Protein 1KU3 (pdb70)

GO terms:
  GO:0016987 sigma factor activity (F, IDA)

Solvent-accessible surface area: 4361 Å² total; per-residue (Å²): 128,95,44,90,17,63,76,127,11,51,145,164,8,25,76,5,12,87,3,47,81,11,121,87,81,72,125,126,14,69,18,99,75,0,1,86,141,76,62,62,85,87,92,89,1,95,111,15,9,56,108,0,74,157,49,42,160,161,70,87,129

Sequence (61 aa):
ELEKALSKLSEREAMVLKMRKGLIDGREHTLEEVGAYFGVTRERIRQIENKALRKLKYHES

Foldseek 3Di:
DPDLQCVPQDPLLNVLVCQQVCVPPNDHDQLVRSCVVVVHDSVVSVVSPVVSVVSSVVSVD

Nearest PDB structures (foldseek):
  1ku3-assembly1_A  TM=1.017E+00  e=9.791E-09  Thermus aquaticus
  1ku7-assembly1_A  TM=9.547E-01  e=6.050E-07  Thermus aquaticus
  5tjg-assembly1_F  TM=9.418E-01  e=1.301E-06  Thermus aquaticus
  6lts-assembly1_F  TM=9.336E-01  e=9.692E-07  Thermus thermophilus HB8
  6kqg-assembly1_F  TM=9.278E-01  e=1.227E-06  Thermus thermophilus HB8

InterPro domains:
  IPR000943 RNA polymerase sigma-70 [PR00046] (226-239)
  IPR000943 RNA polymerase sigma-70 [PR00046] (250-258)
  IPR000943 RNA polymerase sigma-70 [PR00046] (376-388)
  IPR000943 RNA polymerase sigma-70 [PR00046] (397-412)
  IPR000943 RNA polymerase sigma-70 [PR00046] (412-423)
  IPR000943 RNA polymerase sigma-70 [PS00716] (397-423)
  IPR007624 RNA polymerase sigma-70 region 3 [PF04539] (281-359)
  IPR007627 RNA polymerase sigma-70 region 2 [PF04542] (202-272)
  IPR007630 RNA polymerase sigma-70 region 4 [PF04545] (372-424)
  IPR009042 RNA polymerase sigma-70 region 1.2 [PF00140] (94-127)
  IPR012760 RNA polymerase sigma factor RpoD, C-terminal [TIGR02393] (198-437)
  IPR013324 RNA polymerase sigma factor, region 3/4-like [SSF88659] (275-351)
  IPR013324 RNA polymerase sigma factor, region 3/4-like [SSF88659] (334-426)
  IPR013325 RNA polymerase sigma factor, region 2 [SSF88946] (91-272)
  IPR014284 RNA polymerase sigma-70-like domain [TIGR02937] (198-424)
  IPR028630 RNA polymerase sigma factor RpoD [MF_00963] (2-438)
  IPR036388 Winged helix-like DNA-binding domain superfamily [G3DSA:1.10.10.10] (275-353)
  IPR036388 Winged helix-like DNA-binding domain superfamily [G3DSA:1.10.10.10] (366-438)
  IPR050239 Sigma-70 factor family, RNA polymerase initiation factors [PTHR30603] (84-437)

Organism: Thermus aquaticus (NCBI:txid271)

Secondary structure (DSSP, 8-state):
--SSSTTTS-HHHHHHHHHHHTTTTSS---HHHHHHHHT--HHHHHHHHHHHHHHHHHTT-

Radius of gyration: 11.26 Å; Cα contacts (8 Å, |Δi|>4): 64; chains: 1; bounding box: 19×27×30 Å

Structure (mmCIF, N/CA/C/O backbone):
data_1KU3
#
_entry.id   1KU3
#
_cell.length_a   39.804
_cell.length_b   39.804
_cell.length_c   66.807
_cell.angle_alpha   90.00
_cell.angle_beta   90.00
_cell.angle_gamma   120.00
#
_symmetry.space_group_name_H-M   'P 31 2 1'
#
loop_
_entity.id
_entity.type
_entity.pdbx_description
1 polymer 'sigma factor sigA'
2 water water
#
loop_
_atom_site.group_PDB
_atom_site.id
_atom_site.type_symbol
_atom_site.label_atom_id
_atom_site.label_alt_id
_atom_site.label_comp_id
_atom_site.label_asym_id
_atom_site.label_entity_id
_atom_site.label_seq_id
_atom_site.pdbx_PDB_ins_code
_atom_site.Cartn_x
_atom_site.Cartn_y
_atom_site.Cartn_z
_atom_site.occupancy
_atom_site.B_iso_or_equiv
_atom_site.auth_seq_id
_atom_site.auth_comp_id
_atom_site.auth_asym_id
_atom_site.auth_atom_id
_atom_site.pdbx_PDB_model_num
ATOM 1 N N . GLU A 1 3 ? 10.415 24.512 2.847 1.00 112.57 368 GLU A N 1
ATOM 2 C CA . GLU A 1 3 ? 11.391 24.015 3.861 1.00 37.56 368 GLU A CA 1
ATOM 3 C C . GLU A 1 3 ? 12.794 24.524 3.549 1.00 97.67 368 GLU A C 1
ATOM 4 O O . GLU A 1 3 ? 13.630 24.646 4.442 1.00 125.66 368 GLU A O 1
ATOM 6 N N . LEU A 1 4 ? 13.043 24.809 2.273 1.00 83.37 369 LEU A N 1
ATOM 7 C CA . LEU A 1 4 ? 14.332 25.322 1.811 1.00 104.87 369 LEU A CA 1
ATOM 8 C C . LEU A 1 4 ? 15.535 24.480 2.233 1.00 102.39 369 LEU A C 1
ATOM 9 O O . LEU A 1 4 ? 15.887 23.510 1.561 1.00 98.40 369 LEU A O 1
ATOM 11 N N . GLU A 1 5 ? 16.173 24.861 3.337 1.00 76.16 370 GLU A N 1
ATOM 12 C CA . GLU A 1 5 ? 17.345 24.139 3.827 1.00 119.62 370 GLU A CA 1
ATOM 13 C C . GLU A 1 5 ? 17.363 24.010 5.351 1.00 118.54 370 GLU A C 1
ATOM 14 O O . GLU A 1 5 ? 16.338 23.709 5.966 1.00 102.81 370 GLU A O 1
ATOM 16 N N . LYS A 1 6 ? 18.532 24.232 5.951 1.00 101.31 371 LYS A N 1
ATOM 17 C CA . LYS A 1 6 ? 18.704 24.139 7.402 1.00 105.70 371 LYS A CA 1
ATOM 18 C C . LYS A 1 6 ? 18.446 22.714 7.883 1.00 81.25 371 LYS A C 1
ATOM 19 O O . LYS A 1 6 ? 18.338 22.450 9.081 1.00 105.68 371 LYS A O 1
ATOM 21 N N . ALA A 1 7 ? 18.348 21.803 6.922 1.00 158.41 372 ALA A N 1
ATOM 22 C CA . ALA A 1 7 ? 18.107 20.388 7.172 1.00 56.25 372 ALA A CA 1
ATOM 23 C C . ALA A 1 7 ? 18.262 19.753 5.802 1.00 48.57 372 ALA A C 1
ATOM 24 O O . ALA A 1 7 ? 18.950 18.746 5.638 1.00 100.52 372 ALA A O 1
ATOM 26 N N . LEU A 1 8 ? 17.612 20.367 4.818 1.00 88.65 373 LEU A N 1
ATOM 27 C CA . LEU A 1 8 ? 17.692 19.913 3.441 1.00 66.97 373 LEU A CA 1
ATOM 28 C C . LEU A 1 8 ? 19.085 20.326 2.995 1.00 110.72 373 LEU A C 1
ATOM 29 O O . LEU A 1 8 ? 19.590 19.878 1.966 1.00 128.56 373 LEU A O 1
ATOM 34 N N . SER A 1 9 ? 19.694 21.196 3.795 1.00 48.94 374 SER A N 1
ATOM 35 C CA . SER A 1 9 ? 21.037 21.687 3.534 1.00 76.78 374 SER A CA 1
ATOM 36 C C . SER A 1 9 ? 22.033 20.620 3.961 1.00 58.47 374 SER A C 1
ATOM 37 O O . SER A 1 9 ? 23.085 20.459 3.345 1.00 51.76 374 SER A O 1
ATOM 40 N N . LYS A 1 10 ? 21.695 19.891 5.021 1.00 54.42 375 LYS A N 1
ATOM 41 C CA . LYS A 1 10 ? 22.564 18.833 5.520 1.00 43.82 375 LYS A CA 1
ATOM 42 C C . LYS A 1 10 ? 22.475 17.596 4.637 1.00 25.37 375 LYS A C 1
ATOM 43 O O . LYS A 1 10 ? 23.331 16.719 4.702 1.00 34.77 375 LYS A O 1
ATOM 49 N N . LEU A 1 11 ? 21.436 17.532 3.807 1.00 40.89 376 LEU A N 1
ATOM 50 C CA . LEU A 1 11 ? 21.261 16.403 2.901 1.00 42.83 376 LEU A CA 1
ATOM 51 C C . LEU A 1 11 ? 22.283 16.505 1.781 1.00 24.14 376 LEU A C 1
ATOM 52 O O . LEU A 1 11 ? 22.584 17.599 1.307 1.00 33.99 376 LEU A O 1
ATOM 57 N N . SER A 1 12 ? 22.828 15.365 1.377 1.00 34.09 377 SER A N 1
ATOM 58 C CA . SER A 1 12 ? 23.806 15.340 0.301 1.00 27.86 377 SER A CA 1
ATOM 59 C C . SER A 1 12 ? 23.058 15.546 -1.006 1.00 54.08 377 SER A C 1
ATOM 60 O O . SER A 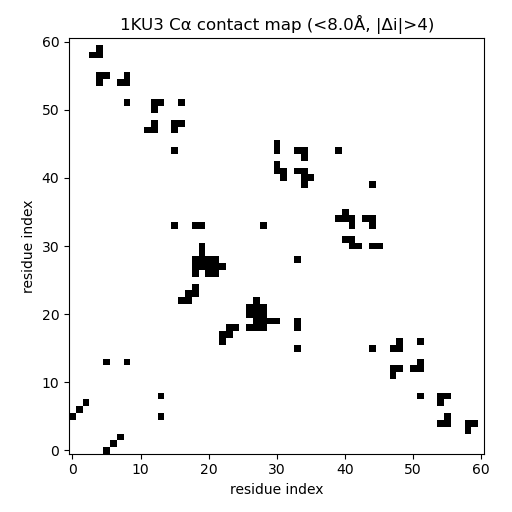1 12 ? 21.831 15.670 -1.012 1.00 31.38 377 SER A O 1
ATOM 63 N N . GLU A 1 13 ? 23.793 15.577 -2.112 1.00 37.60 378 GLU A N 1
ATOM 64 C CA . GLU A 1 13 ? 23.169 15.755 -3.41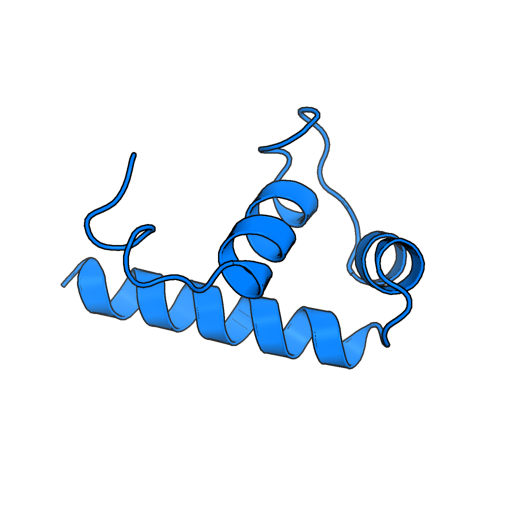1 1.00 34.13 378 GLU A CA 1
ATOM 65 C C . GLU A 1 13 ? 22.381 14.510 -3.794 1.00 24.51 378 GLU A C 1
ATOM 66 O O . GLU A 1 13 ? 21.280 14.613 -4.336 1.00 30.63 378 GLU A O 1
ATOM 72 N N . ARG A 1 14 ? 22.941 13.333 -3.524 1.00 19.38 379 ARG A N 1
ATOM 73 C CA . ARG A 1 14 ? 22.235 12.099 -3.839 1.00 23.15 379 ARG A CA 1
ATOM 74 C C . ARG A 1 14 ? 20.974 11.991 -2.989 1.00 45.09 379 ARG A C 1
ATOM 75 O O . ARG A 1 14 ? 19.908 11.645 -3.494 1.00 24.97 379 ARG A O 1
ATOM 83 N N . GLU A 1 15 ? 21.093 12.292 -1.698 1.00 28.25 380 GLU A N 1
ATOM 84 C CA . GLU A 1 15 ? 19.943 12.201 -0.802 1.00 25.67 380 GLU A CA 1
ATOM 85 C C . GLU A 1 15 ? 18.805 13.138 -1.188 1.00 18.52 380 GLU A C 1
ATOM 86 O O . GLU A 1 15 ? 17.653 12.720 -1.261 1.00 20.42 380 GLU A O 1
ATOM 92 N N . ALA A 1 16 ? 19.127 14.402 -1.436 1.00 21.45 381 ALA A N 1
ATOM 93 C CA . ALA A 1 16 ? 18.107 15.375 -1.797 1.00 23.19 381 ALA A CA 1
ATOM 94 C C . ALA A 1 16 ? 17.417 14.986 -3.105 1.00 21.42 381 ALA A C 1
ATOM 95 O O . ALA A 1 16 ? 16.207 15.160 -3.266 1.00 22.94 381 ALA A O 1
ATOM 97 N N . MET A 1 17 ? 18.191 14.448 -4.036 1.00 27.71 382 MET A N 1
ATOM 98 C CA . MET A 1 17 ? 17.639 14.052 -5.321 1.00 28.75 382 MET A CA 1
ATOM 99 C C . MET A 1 17 ? 16.767 12.810 -5.187 1.00 20.46 382 MET A C 1
ATOM 100 O O . MET A 1 17 ? 15.688 12.728 -5.767 1.00 22.76 382 MET A O 1
ATOM 105 N N . VAL A 1 18 ? 17.230 11.837 -4.418 1.00 15.17 3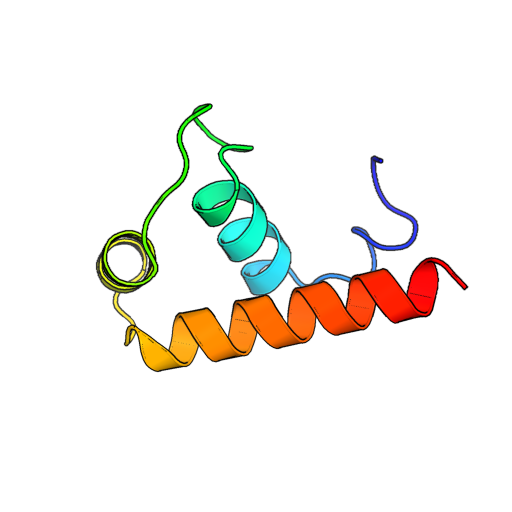83 VAL A N 1
ATOM 106 C CA . VAL A 1 18 ? 16.455 10.626 -4.214 1.00 16.72 383 VAL A CA 1
ATOM 107 C C . VAL A 1 18 ? 15.145 10.981 -3.509 1.00 14.88 383 VAL A C 1
ATOM 108 O O . VAL A 1 18 ? 14.079 10.482 -3.862 1.00 16.05 383 VAL A O 1
ATOM 112 N N . LEU A 1 19 ? 15.225 11.849 -2.509 1.00 15.47 384 LEU A N 1
ATOM 113 C CA . LEU A 1 19 ? 14.024 12.242 -1.785 1.00 13.20 384 LEU A CA 1
ATOM 114 C C . LEU A 1 19 ? 13.012 12.949 -2.670 1.00 12.81 384 LEU A C 1
ATOM 115 O O . LEU A 1 19 ? 11.840 12.592 -2.689 1.00 17.21 384 LEU A O 1
ATOM 120 N N . LYS A 1 20 ? 13.472 13.961 -3.398 1.00 20.53 385 LYS A N 1
ATOM 121 C CA . LYS A 1 20 ? 12.584 14.713 -4.274 1.00 20.28 385 LYS A CA 1
ATOM 122 C C . LYS A 1 20 ? 11.919 13.837 -5.331 1.00 19.07 385 LYS A C 1
ATOM 123 O O . LYS A 1 20 ? 10.732 13.971 -5.592 1.00 23.23 385 LYS A O 1
ATOM 129 N N . MET A 1 21 ? 12.673 12.937 -5.946 1.00 16.92 386 MET A N 1
ATOM 130 C CA . MET A 1 21 ? 12.072 12.063 -6.934 1.00 9.94 386 MET A CA 1
ATOM 131 C C . MET A 1 21 ? 11.075 11.125 -6.248 1.00 21.31 386 MET A C 1
ATOM 132 O O . MET A 1 21 ? 9.949 10.969 -6.696 1.00 18.55 386 MET A O 1
ATOM 137 N N . ARG A 1 22 ? 11.484 10.516 -5.143 1.00 15.68 387 ARG A N 1
ATOM 138 C CA . ARG A 1 22 ? 10.601 9.599 -4.424 1.00 19.39 387 ARG A CA 1
ATOM 139 C C . ARG A 1 22 ? 9.293 10.246 -3.945 1.00 21.33 387 ARG A C 1
ATOM 140 O O . ARG A 1 22 ? 8.214 9.663 -4.076 1.00 22.92 387 ARG A O 1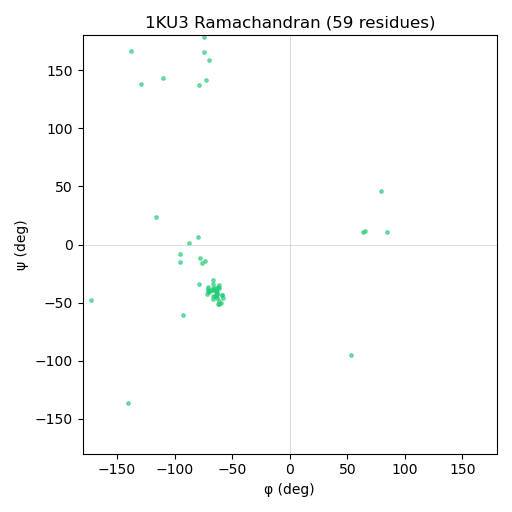
ATOM 148 N N . LYS A 1 23 ? 9.400 11.45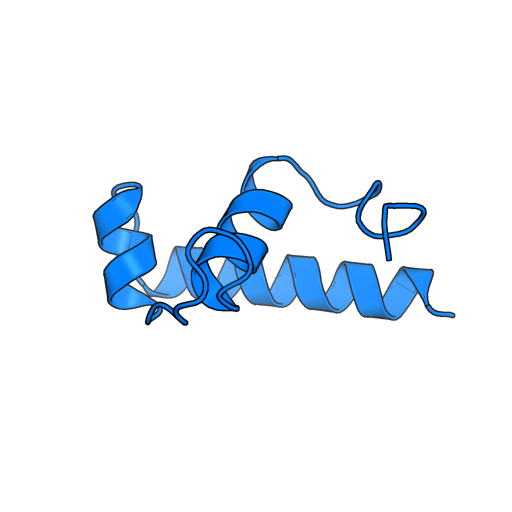7 -3.406 1.00 18.18 388 LYS A N 1
ATOM 149 C CA . LYS A 1 23 ? 8.248 12.159 -2.839 1.00 22.03 388 LYS A CA 1
ATOM 150 C C . LYS A 1 23 ? 7.408 13.018 -3.770 1.00 27.83 388 LYS A C 1
ATOM 151 O O . LYS A 1 23 ? 6.460 13.655 -3.324 1.00 22.82 388 LYS A O 1
ATOM 157 N N . GLY A 1 24 ? 7.756 13.050 -5.049 1.00 26.81 389 GLY A N 1
ATOM 158 C CA . GLY A 1 24 ? 6.984 13.837 -5.995 1.00 22.30 389 GLY A CA 1
ATOM 159 C C . GLY A 1 24 ? 7.355 15.305 -6.067 1.00 33.07 389 GLY A C 1
ATOM 160 O O . GLY A 1 24 ? 6.650 16.097 -6.690 1.00 26.20 389 GLY A O 1
ATOM 161 N N . LEU A 1 25 ? 8.470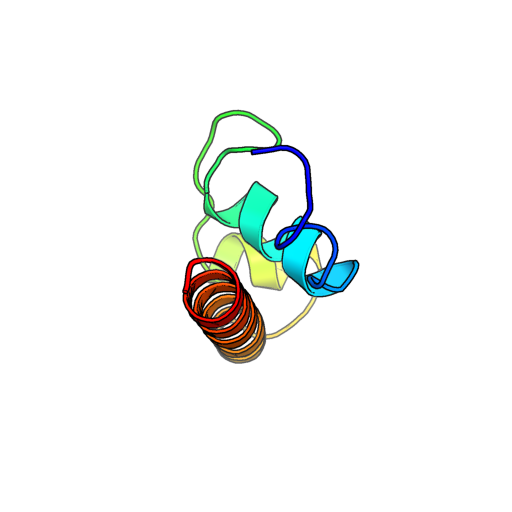 15.671 -5.444 1.00 28.08 390 LEU A N 1
ATOM 162 C CA . LEU A 1 25 ? 8.920 17.058 -5.421 1.00 28.07 390 LEU A CA 1
ATOM 163 C C . LEU A 1 25 ? 9.595 17.531 -6.707 1.00 63.17 390 LEU A C 1
ATOM 164 O O . LEU A 1 25 ? 9.835 18.723 -6.885 1.00 35.85 390 LEU A O 1
ATOM 169 N N . ILE A 1 26 ? 9.906 16.601 -7.601 1.00 29.85 391 ILE A N 1
ATOM 170 C CA . ILE A 1 26 ? 10.540 16.955 -8.864 1.00 37.96 391 ILE A CA 1
ATOM 171 C C . ILE A 1 26 ? 9.503 17.178 -9.962 1.00 30.38 391 ILE A C 1
ATOM 172 O O . ILE A 1 26 ? 9.401 18.268 -10.516 1.00 49.89 391 ILE A O 1
ATOM 177 N N . ASP A 1 27 ? 8.731 16.142 -10.264 1.00 32.83 392 ASP A N 1
ATOM 178 C CA . ASP A 1 27 ? 7.717 16.217 -11.304 1.00 32.23 392 ASP A CA 1
ATOM 179 C C . ASP A 1 27 ? 6.302 16.032 -10.778 1.00 57.63 392 ASP A C 1
ATOM 180 O O . ASP A 1 27 ? 5.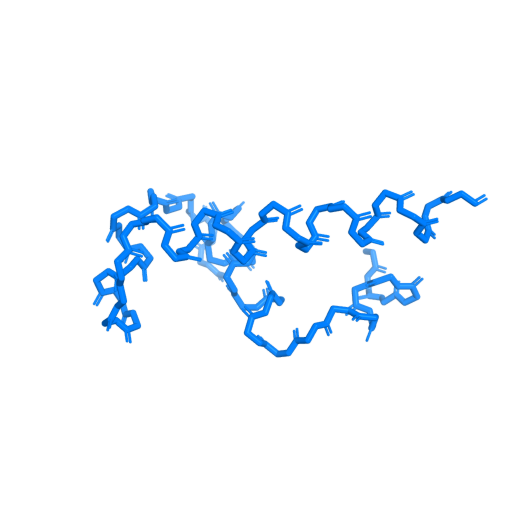408 15.621 -11.519 1.00 35.68 392 ASP A O 1
ATOM 185 N N . GLY A 1 28 ? 6.101 16.319 -9.497 1.00 42.19 393 GLY A N 1
ATOM 186 C CA . GLY A 1 28 ? 4.779 16.184 -8.917 1.00 22.58 393 GLY A CA 1
ATOM 187 C C . GLY A 1 28 ? 4.231 14.774 -8.854 1.00 19.21 393 GLY A C 1
ATOM 188 O O . GLY A 1 28 ? 3.047 14.579 -8.603 1.00 31.04 393 GLY A O 1
ATOM 189 N N . ARG A 1 29 ? 5.075 13.779 -9.096 1.00 26.53 394 ARG A N 1
ATOM 190 C CA . ARG A 1 29 ? 4.620 12.397 -9.023 1.00 21.93 394 ARG A CA 1
ATOM 191 C C . ARG A 1 29 ? 5.552 11.579 -8.134 1.00 19.50 394 ARG A C 1
ATOM 192 O O . ARG A 1 29 ? 6.768 11.732 -8.194 1.00 28.43 394 ARG A O 1
ATOM 200 N N . GLU A 1 30 ? 4.975 10.728 -7.296 1.00 21.97 395 GLU A N 1
ATOM 201 C CA . GLU A 1 30 ? 5.772 9.880 -6.421 1.00 32.92 395 GLU A CA 1
ATOM 202 C C . GLU A 1 30 ? 6.310 8.701 -7.224 1.00 37.76 395 GLU A C 1
ATOM 203 O O . GLU A 1 30 ? 5.597 8.105 -8.030 1.00 37.01 395 GLU A O 1
ATOM 209 N N . HIS A 1 31 ? 7.577 8.379 -7.000 1.00 27.08 396 HIS A N 1
ATOM 210 C CA . HIS A 1 31 ? 8.240 7.283 -7.696 1.00 21.54 396 HIS A CA 1
ATOM 211 C C . HIS A 1 31 ? 8.508 6.130 -6.752 1.00 34.20 396 HIS A C 1
ATOM 212 O O . HIS A 1 31 ? 8.827 6.333 -5.578 1.00 24.84 396 HIS A O 1
ATOM 219 N N . THR A 1 32 ? 8.379 4.915 -7.270 1.00 22.91 397 THR A N 1
ATOM 220 C CA . THR A 1 32 ? 8.630 3.730 -6.469 1.00 19.67 397 THR A CA 1
ATOM 221 C C . THR A 1 32 ? 10.131 3.587 -6.300 1.00 17.05 397 THR A C 1
ATOM 222 O O . THR A 1 32 ? 10.912 4.238 -6.996 1.00 20.00 397 THR A O 1
ATOM 226 N N . LEU A 1 33 ? 10.535 2.740 -5.364 1.00 19.10 398 LEU A N 1
ATOM 227 C CA . LEU A 1 33 ? 11.948 2.508 -5.133 1.00 15.09 398 LEU A CA 1
ATOM 228 C C . LEU A 1 33 ? 12.566 1.933 -6.407 1.00 11.59 398 LEU A C 1
ATOM 229 O O . LEU A 1 33 ? 13.722 2.212 -6.735 1.00 18.52 398 LEU A O 1
ATOM 234 N N . GLU A 1 34 ? 11.789 1.118 -7.117 1.00 16.87 399 GLU A N 1
ATOM 235 C CA . GLU A 1 34 ? 12.277 0.494 -8.343 1.00 21.25 399 GLU A CA 1
ATOM 236 C C . GLU A 1 34 ? 12.452 1.518 -9.459 1.00 17.72 399 GLU A C 1
ATOM 237 O O . GLU A 1 34 ? 13.427 1.464 -10.211 1.00 17.58 399 GLU A O 1
ATOM 243 N N . GLU A 1 35 ? 11.514 2.452 -9.561 1.00 17.27 400 GLU A N 1
ATOM 244 C CA . GLU A 1 35 ? 11.603 3.484 -10.588 1.00 15.46 400 GLU A CA 1
ATOM 245 C C . GLU A 1 35 ? 12.838 4.337 -10.351 1.00 23.81 400 GLU A C 1
ATOM 246 O O . GLU A 1 35 ? 13.563 4.683 -11.277 1.00 15.31 400 GLU A O 1
ATOM 252 N N . VAL A 1 36 ? 13.084 4.676 -9.094 1.00 18.30 401 VAL A N 1
ATOM 253 C CA . VAL A 1 36 ? 14.240 5.489 -8.766 1.00 14.35 401 VAL A CA 1
ATOM 254 C C . VAL A 1 36 ? 15.539 4.706 -8.939 1.00 13.43 401 VAL A C 1
ATOM 255 O O . VAL A 1 36 ? 16.542 5.246 -9.396 1.00 17.14 401 VAL A O 1
ATOM 259 N N . GLY A 1 37 ? 15.528 3.430 -8.574 1.00 16.73 402 GLY A N 1
ATOM 260 C CA . GLY A 1 37 ? 16.724 2.628 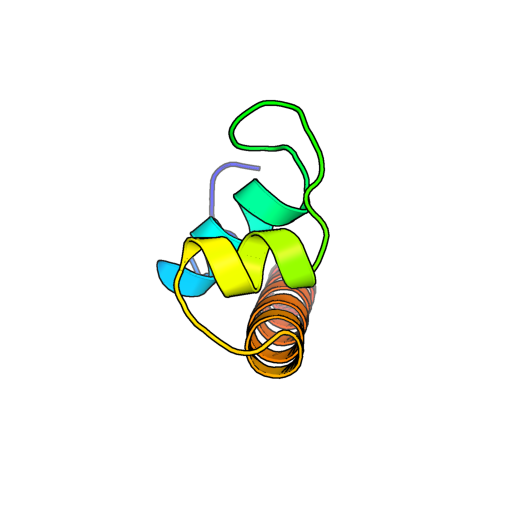-8.746 1.00 15.04 402 GLY A CA 1
ATOM 261 C C . GLY A 1 37 ? 17.068 2.510 -10.227 1.00 15.20 402 GLY A C 1
ATOM 262 O O . GLY A 1 37 ? 18.214 2.677 -10.628 1.00 17.52 402 GLY A O 1
ATOM 263 N N . ALA A 1 38 ? 16.071 2.220 -11.051 1.00 14.88 403 ALA A N 1
ATOM 264 C CA . ALA A 1 38 ? 16.321 2.095 -12.486 1.00 14.71 403 ALA A CA 1
ATOM 265 C C . ALA A 1 38 ? 16.714 3.443 -13.101 1.00 27.15 403 ALA A C 1
ATOM 266 O O . ALA A 1 38 ? 17.471 3.504 -14.068 1.00 23.88 403 ALA A O 1
ATOM 268 N N . TYR A 1 39 ? 16.196 4.520 -12.524 1.00 19.20 404 TYR A N 1
ATOM 269 C CA . TYR A 1 39 ? 16.478 5.877 -12.981 1.00 14.92 404 TYR A CA 1
ATOM 270 C C . TYR A 1 39 ? 17.977 6.177 -12.904 1.00 19.31 404 TYR A C 1
ATOM 271 O O . TYR A 1 39 ? 18.568 6.644 -13.873 1.00 21.94 404 TYR A O 1
ATOM 280 N N . PHE A 1 40 ? 18.587 5.900 -11.752 1.00 24.92 405 PHE A N 1
ATOM 281 C CA . PHE A 1 40 ? 20.011 6.153 -11.543 1.00 22.95 405 PHE A CA 1
ATOM 282 C C . PHE A 1 40 ? 20.884 4.938 -11.793 1.00 19.83 405 PHE A C 1
ATOM 283 O O . PHE A 1 40 ? 22.109 5.040 -11.796 1.00 30.15 405 PHE A O 1
ATOM 291 N N . GLY A 1 41 ? 20.257 3.785 -11.991 1.00 19.38 406 GLY A N 1
ATOM 292 C CA . GLY A 1 41 ? 21.019 2.574 -12.230 1.00 22.86 406 GLY A CA 1
ATOM 293 C C . GLY A 1 41 ? 21.593 1.949 -10.971 1.00 33.81 406 GLY A C 1
ATOM 294 O O . GLY A 1 41 ? 22.763 1.572 -10.933 1.00 33.45 406 GLY A O 1
ATOM 295 N N . VAL A 1 42 ? 20.768 1.840 -9.935 1.00 21.99 407 VAL A N 1
ATOM 296 C CA . VAL A 1 42 ? 21.199 1.246 -8.673 1.00 26.87 407 VAL A CA 1
ATOM 297 C C . VAL A 1 42 ? 20.087 0.339 -8.160 1.00 17.60 407 VAL A C 1
ATOM 298 O O . VAL A 1 42 ? 18.963 0.387 -8.651 1.00 16.02 407 VAL A O 1
ATOM 302 N N . THR A 1 43 ? 20.391 -0.495 -7.175 1.00 17.41 408 THR A N 1
ATOM 303 C CA . THR A 1 43 ? 19.388 -1.406 -6.660 1.00 17.90 408 THR A CA 1
ATOM 304 C C . THR A 1 43 ? 18.278 -0.729 -5.873 1.00 16.19 408 THR A C 1
ATOM 305 O O . THR A 1 43 ? 18.426 0.382 -5.369 1.00 24.56 408 THR A O 1
ATOM 309 N N . ARG A 1 44 ? 17.163 -1.433 -5.778 1.00 13.23 409 ARG A N 1
ATOM 310 C CA . ARG A 1 44 ? 16.002 -0.966 -5.045 1.00 19.92 409 ARG A CA 1
ATOM 311 C C . ARG A 1 44 ? 16.443 -0.715 -3.608 1.00 18.08 409 ARG A C 1
ATOM 312 O O . ARG A 1 44 ? 16.134 0.320 -3.021 1.00 19.43 409 ARG A O 1
ATOM 320 N N . GLU A 1 45 ? 17.189 -1.671 -3.065 1.00 28.63 410 GLU A N 1
ATOM 321 C CA . GLU A 1 45 ? 17.685 -1.600 -1.692 1.00 45.27 410 GLU A CA 1
ATOM 322 C C . GLU A 1 45 ? 18.618 -0.416 -1.426 1.00 34.65 410 GLU A C 1
ATOM 323 O O . GLU A 1 45 ? 18.590 0.175 -0.344 1.00 27.61 410 GLU A O 1
ATOM 329 N N . ARG A 1 46 ? 19.458 -0.080 -2.398 1.00 17.65 411 ARG A N 1
ATOM 330 C CA . ARG A 1 46 ? 20.385 1.039 -2.242 1.00 23.72 411 ARG A CA 1
ATOM 331 C C . ARG A 1 46 ? 19.598 2.343 -2.107 1.00 25.10 411 ARG A C 1
ATOM 332 O O . ARG A 1 46 ? 19.945 3.222 -1.314 1.00 21.22 411 ARG A O 1
ATOM 340 N N . ILE A 1 47 ? 18.528 2.459 -2.885 1.00 19.66 412 ILE A N 1
ATOM 341 C CA . ILE A 1 47 ? 17.697 3.651 -2.845 1.00 17.48 412 ILE A CA 1
ATOM 342 C C . ILE A 1 47 ? 16.985 3.739 -1.497 1.00 14.45 412 ILE A C 1
ATOM 343 O O . ILE A 1 47 ? 16.834 4.820 -0.931 1.00 19.93 412 ILE A O 1
ATOM 348 N N . ARG A 1 48 ? 16.546 2.594 -0.991 1.00 12.75 413 ARG A N 1
ATOM 349 C CA . ARG A 1 48 ? 15.853 2.564 0.294 1.00 18.32 413 ARG A CA 1
ATOM 350 C C . ARG A 1 48 ? 16.809 3.045 1.387 1.00 24.12 413 ARG A C 1
ATOM 351 O O . ARG A 1 48 ? 16.435 3.799 2.290 1.00 18.78 413 ARG A O 1
ATOM 359 N N . GLN A 1 49 ? 18.055 2.610 1.278 1.00 18.65 414 GLN A N 1
ATOM 360 C CA . GLN A 1 49 ? 19.095 2.978 2.221 1.00 19.00 414 GLN A CA 1
ATOM 361 C C . GLN A 1 49 ? 19.367 4.483 2.180 1.00 32.32 414 GLN A C 1
ATOM 362 O O . GLN A 1 49 ? 19.499 5.120 3.218 1.00 20.04 414 GLN A O 1
ATOM 368 N N . ILE A 1 50 ? 19.457 5.057 0.982 1.00 20.36 415 ILE A N 1
ATOM 369 C CA . ILE A 1 50 ? 19.702 6.491 0.860 1.00 18.89 415 ILE A CA 1
ATOM 370 C C . ILE A 1 50 ? 18.512 7.287 1.392 1.00 14.73 415 ILE A C 1
ATOM 371 O O . ILE A 1 50 ? 18.685 8.303 2.049 1.00 17.32 415 ILE A O 1
ATOM 376 N N . GLU A 1 51 ? 17.303 6.808 1.114 1.00 13.90 416 GLU A N 1
ATOM 377 C CA . GLU A 1 51 ? 16.102 7.499 1.570 1.00 16.82 416 GLU A CA 1
ATOM 378 C C . GLU A 1 51 ? 15.977 7.462 3.093 1.00 14.97 416 GLU A C 1
ATOM 379 O O . GLU A 1 51 ? 15.663 8.470 3.724 1.00 15.72 416 GLU A O 1
ATOM 385 N N . ASN A 1 52 ? 16.228 6.299 3.681 1.00 14.85 417 ASN A N 1
ATOM 386 C CA . ASN A 1 52 ? 16.114 6.159 5.132 1.00 20.04 417 ASN A CA 1
ATOM 387 C C . ASN A 1 52 ? 17.107 7.053 5.862 1.00 18.36 417 ASN A C 1
ATOM 388 O O . ASN A 1 52 ? 16.796 7.617 6.918 1.00 18.19 417 ASN A O 1
ATOM 393 N N . LYS A 1 53 ? 18.295 7.189 5.284 1.00 17.95 418 LYS A N 1
ATOM 394 C CA . LYS A 1 53 ? 19.349 8.017 5.858 1.00 15.00 418 LYS A CA 1
ATOM 395 C C . LYS A 1 53 ? 18.991 9.485 5.730 1.00 19.94 418 LYS A C 1
ATOM 396 O O . LYS A 1 53 ? 19.215 10.264 6.652 1.00 18.18 418 LYS A O 1
ATOM 402 N N . ALA A 1 54 ? 18.417 9.862 4.591 1.00 17.19 419 ALA A N 1
ATOM 403 C CA . ALA A 1 54 ? 18.023 11.249 4.379 1.00 13.10 419 ALA A CA 1
ATOM 404 C C . ALA A 1 54 ? 16.945 11.611 5.389 1.00 16.81 419 ALA A C 1
ATOM 405 O O . ALA A 1 54 ? 16.980 12.684 5.986 1.00 17.47 419 ALA A O 1
ATOM 407 N N . LEU A 1 55 ? 15.986 10.705 5.567 1.00 17.02 420 LEU A N 1
ATOM 408 C CA . LEU A 1 55 ? 14.886 10.941 6.494 1.00 16.46 420 LEU A CA 1
ATOM 409 C C . LEU A 1 55 ? 15.378 11.028 7.934 1.00 20.69 420 LEU A C 1
ATOM 410 O O . LEU A 1 55 ? 14.872 11.831 8.711 1.00 22.02 420 LEU A O 1
ATOM 415 N N . ARG A 1 56 ? 16.362 10.209 8.292 1.00 16.66 421 ARG A N 1
ATOM 416 C CA . ARG A 1 56 ? 16.906 10.268 9.652 1.00 20.62 421 ARG A CA 1
ATOM 417 C C . ARG A 1 56 ? 17.617 11.604 9.863 1.00 23.08 421 ARG A C 1
ATOM 418 O O . ARG A 1 56 ? 17.543 12.197 10.941 1.00 24.64 421 ARG A O 1
ATOM 426 N N . LYS A 1 57 ? 18.295 12.088 8.825 1.00 18.23 422 LYS A N 1
ATOM 427 C CA . LYS A 1 57 ? 18.992 13.360 8.917 1.00 16.37 422 LYS A CA 1
ATOM 428 C C . LYS A 1 57 ? 18.008 14.516 9.066 1.00 29.85 422 LYS A C 1
ATOM 429 O O . LYS A 1 57 ? 18.297 15.500 9.750 1.00 26.24 422 LYS A O 1
ATOM 435 N N . LEU A 1 58 ? 16.840 14.398 8.438 1.00 22.59 423 LEU A N 1
ATOM 436 C CA . LEU A 1 58 ? 15.826 15.442 8.544 1.00 21.85 423 LEU A CA 1
ATOM 437 C C . LEU A 1 58 ? 15.229 15.441 9.947 1.00 28.24 423 LEU A C 1
ATOM 438 O O . LEU A 1 58 ? 14.902 16.494 10.497 1.00 35.42 423 LEU A O 1
ATOM 443 N N . LYS A 1 59 ? 15.079 14.249 10.513 1.00 20.46 424 LYS A N 1
ATOM 444 C CA . LYS A 1 59 ? 14.535 14.107 11.854 1.00 32.36 424 LYS A CA 1
ATOM 445 C C . LYS A 1 59 ? 15.481 14.759 12.858 1.00 58.69 424 LYS A C 1
ATOM 446 O O . LYS A 1 59 ? 15.048 15.429 13.795 1.00 35.30 424 LYS A O 1
ATOM 452 N N . TYR A 1 60 ? 16.778 14.561 12.648 1.00 32.47 425 TYR A N 1
ATOM 453 C CA . TYR A 1 60 ? 17.793 15.120 13.531 1.00 38.11 425 TYR A CA 1
ATOM 454 C C . TYR A 1 60 ? 17.747 16.643 13.553 1.00 37.89 425 TYR A C 1
ATOM 455 O O . TYR A 1 60 ? 17.683 17.258 14.615 1.00 31.28 425 TYR A O 1
ATOM 464 N N . HIS A 1 61 ? 17.765 17.256 12.376 1.00 29.99 426 HIS A N 1
ATOM 465 C CA . HIS A 1 61 ? 17.779 18.706 12.305 1.00 31.23 426 HIS A CA 1
ATOM 466 C C . HIS A 1 61 ? 16.442 19.400 12.511 1.00 31.17 426 HIS A C 1
ATOM 467 O O . HIS A 1 61 ? 16.329 20.616 12.365 1.00 43.17 426 HIS A O 1
ATOM 474 N N . GLU A 1 62 ? 15.431 18.622 12.871 1.00 39.71 427 GLU A N 1
ATOM 475 C CA . GLU A 1 62 ? 14.113 19.175 13.149 1.00 82.32 427 GLU A CA 1
ATOM 476 C C . GLU A 1 62 ? 14.056 19.384 14.660 1.00 77.64 427 GLU A C 1
ATOM 477 O O . GLU A 1 62 ? 13.188 20.088 15.173 1.00 62.05 427 GLU A O 1
ATOM 479 N N . SER A 1 63 ? 15.003 18.763 15.359 1.00 100.11 428 SER A N 1
ATOM 480 C CA . SER A 1 63 ? 15.101 18.850 16.814 1.00 62.52 428 SER A CA 1
ATOM 481 C C . SER A 1 63 ? 15.745 20.161 17.250 1.00 49.88 428 SER A C 1
ATOM 482 O O . SER A 1 63 ? 15.128 20.880 18.063 1.00 117.80 428 SER A O 1
#

CATH classification: 1.10.10.10

B-factor: mean 37.44, std 25.72, range [9.94, 158.41]